Protein AF-A0A1Q5JN32-F1 (afdb_monomer_lite)

Foldseek 3Di:
DPVLVVVLVVLVVVLVVLVPDQLPDPDPCSVVSVVVSVVSNCCSVVAPNVCSVPVPDDHDDDPPDDPPPCPPD

Structure (mmCIF, N/CA/C/O backbone):
data_AF-A0A1Q5JN32-F1
#
_entry.id   AF-A0A1Q5JN32-F1
#
loop_
_atom_site.group_PDB
_atom_site.id
_atom_site.type_symbol
_atom_site.label_atom_id
_atom_site.label_alt_id
_atom_site.label_comp_id
_atom_site.label_asym_id
_atom_site.label_entity_id
_atom_site.label_seq_id
_atom_site.pdbx_PDB_ins_code
_atom_site.Cartn_x
_atom_site.Cartn_y
_atom_site.Cartn_z
_atom_site.occupancy
_atom_site.B_iso_or_equiv
_atom_site.auth_seq_id
_atom_site.auth_comp_id
_atom_site.auth_asym_id
_atom_site.auth_atom_id
_atom_site.pdbx_PDB_model_num
ATOM 1 N N . MET A 1 1 ? 17.353 -16.396 -16.679 1.00 53.66 1 MET A N 1
ATOM 2 C CA . MET A 1 1 ? 16.180 -16.048 -15.852 1.00 53.66 1 MET A CA 1
ATOM 3 C C . MET A 1 1 ? 16.070 -14.544 -15.856 1.00 53.66 1 MET A C 1
ATOM 5 O O . MET A 1 1 ? 16.980 -13.890 -15.364 1.00 53.66 1 MET A O 1
ATOM 9 N N . ASP A 1 2 ? 15.034 -14.010 -16.490 1.00 69.00 2 ASP A N 1
ATOM 10 C CA . ASP A 1 2 ? 14.82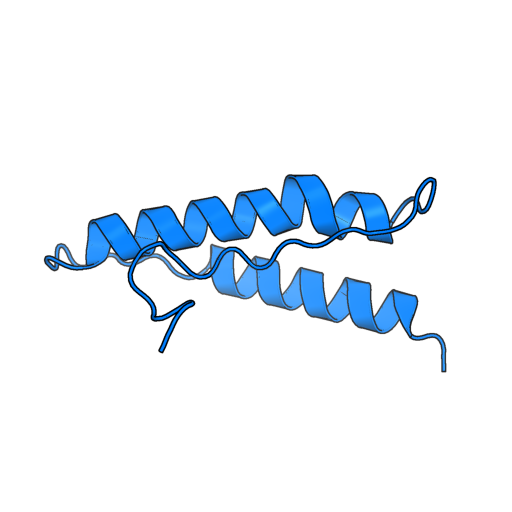9 -12.567 -16.556 1.00 69.00 2 ASP A CA 1
ATOM 11 C C . ASP A 1 2 ? 14.2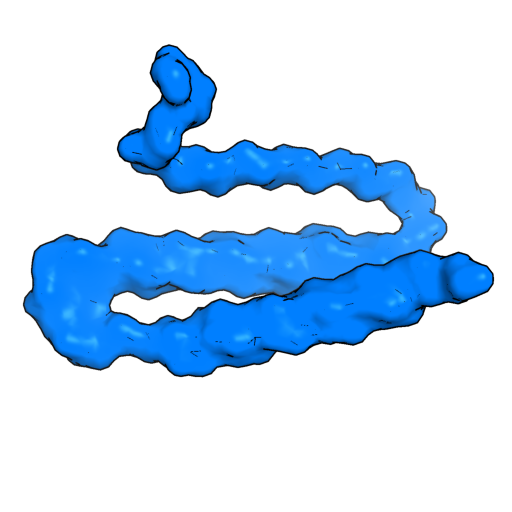08 -12.113 -15.227 1.00 69.00 2 ASP A C 1
ATOM 13 O O . ASP A 1 2 ? 13.036 -12.356 -14.947 1.00 69.00 2 ASP A O 1
ATOM 17 N N . VAL A 1 3 ? 15.031 -11.540 -14.347 1.00 76.81 3 VAL A N 1
ATOM 18 C CA . VAL A 1 3 ? 14.650 -11.198 -12.961 1.00 76.81 3 VAL A CA 1
ATOM 19 C C . VAL A 1 3 ? 13.668 -10.022 -12.921 1.00 76.81 3 VAL A C 1
ATOM 21 O O . VAL A 1 3 ? 12.878 -9.880 -11.991 1.00 76.81 3 VAL A O 1
ATOM 24 N N . ARG A 1 4 ? 13.695 -9.163 -13.943 1.00 77.19 4 ARG A N 1
ATOM 25 C CA . ARG A 1 4 ? 12.933 -7.911 -13.973 1.00 77.19 4 ARG A CA 1
ATOM 26 C C . ARG A 1 4 ? 11.424 -8.113 -14.164 1.00 77.19 4 ARG A C 1
ATOM 28 O O . ARG A 1 4 ? 10.687 -7.547 -13.358 1.00 77.19 4 ARG A O 1
ATOM 35 N N . PRO A 1 5 ? 10.946 -8.910 -15.141 1.00 83.19 5 PRO A N 1
ATOM 36 C CA . PRO A 1 5 ? 9.525 -9.246 -15.240 1.00 83.19 5 PRO A CA 1
ATOM 37 C C . PRO A 1 5 ? 8.995 -9.879 -13.949 1.00 83.19 5 PRO A C 1
ATOM 39 O O . PRO A 1 5 ? 7.994 -9.428 -13.409 1.00 83.19 5 PRO A O 1
ATOM 42 N N . GLN A 1 6 ? 9.745 -10.827 -13.375 1.00 87.12 6 GLN A N 1
ATOM 43 C CA . GLN A 1 6 ? 9.368 -11.498 -12.126 1.00 87.12 6 GLN A CA 1
ATOM 44 C C . GLN A 1 6 ? 9.249 -10.524 -10.944 1.00 87.12 6 GLN A C 1
ATOM 46 O O . GLN A 1 6 ? 8.337 -10.644 -10.124 1.00 87.12 6 GLN A O 1
ATOM 51 N N . LEU A 1 7 ? 10.149 -9.540 -10.851 1.00 87.56 7 LEU A N 1
ATOM 52 C CA . LEU A 1 7 ? 10.091 -8.501 -9.825 1.00 87.56 7 LEU A CA 1
ATOM 53 C C . LEU A 1 7 ? 8.890 -7.566 -10.025 1.00 87.56 7 LEU A C 1
ATOM 55 O O . LEU A 1 7 ? 8.212 -7.235 -9.052 1.00 87.56 7 LEU A O 1
ATOM 59 N N . LEU A 1 8 ? 8.608 -7.164 -11.268 1.00 89.25 8 LEU A N 1
ATOM 60 C CA . LEU A 1 8 ? 7.453 -6.327 -11.592 1.00 89.25 8 LEU A CA 1
ATOM 61 C C . LEU A 1 8 ? 6.139 -7.038 -11.247 1.00 89.25 8 LEU A C 1
ATOM 63 O O . LEU A 1 8 ? 5.267 -6.434 -10.619 1.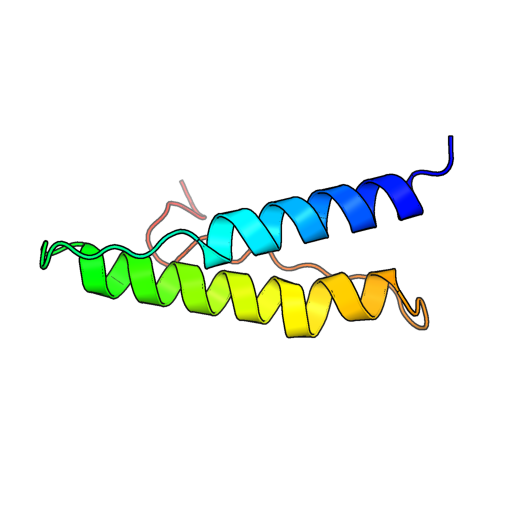00 89.25 8 LEU A O 1
ATOM 67 N N . ASP A 1 9 ? 6.024 -8.321 -11.586 1.00 90.94 9 ASP A N 1
ATOM 68 C CA . ASP A 1 9 ? 4.857 -9.147 -11.271 1.00 90.94 9 ASP A CA 1
ATOM 69 C C . ASP A 1 9 ? 4.683 -9.299 -9.756 1.00 90.94 9 ASP A C 1
ATOM 71 O O . ASP A 1 9 ? 3.593 -9.106 -9.215 1.00 90.94 9 ASP A O 1
ATOM 75 N N . THR A 1 10 ? 5.779 -9.573 -9.044 1.00 91.75 10 THR A N 1
ATOM 76 C CA . THR A 1 10 ? 5.769 -9.740 -7.585 1.00 91.75 10 THR A CA 1
ATOM 77 C C . THR A 1 10 ? 5.345 -8.457 -6.871 1.00 91.75 10 THR A C 1
ATOM 79 O O . THR A 1 10 ? 4.521 -8.504 -5.955 1.00 91.75 10 THR A O 1
ATOM 82 N N . LEU A 1 11 ? 5.873 -7.302 -7.285 1.00 92.31 11 LEU A N 1
ATOM 83 C CA . LEU A 1 11 ? 5.523 -6.013 -6.686 1.00 92.31 11 LEU A CA 1
ATOM 84 C C . LEU A 1 11 ? 4.103 -5.575 -7.042 1.00 92.31 11 LEU A C 1
ATOM 86 O O . LEU A 1 11 ? 3.419 -5.015 -6.188 1.00 92.31 11 LEU A O 1
ATOM 90 N N . SER A 1 12 ? 3.632 -5.887 -8.249 1.00 93.12 12 SER A N 1
ATOM 91 C CA . SER A 1 12 ? 2.239 -5.646 -8.639 1.00 93.12 12 SER A CA 1
ATOM 92 C C . SER A 1 12 ? 1.284 -6.488 -7.780 1.00 93.12 12 SER A C 1
ATOM 94 O O . SER A 1 12 ? 0.343 -5.960 -7.191 1.00 93.12 12 SER A O 1
ATOM 96 N N . ALA A 1 13 ? 1.595 -7.772 -7.576 1.00 94.50 13 ALA A N 1
ATOM 97 C CA . ALA A 1 13 ? 0.820 -8.646 -6.694 1.00 94.50 13 ALA A CA 1
ATOM 98 C C . ALA A 1 13 ? 0.864 -8.207 -5.217 1.00 94.50 13 ALA A C 1
ATOM 100 O O . ALA A 1 13 ? -0.112 -8.377 -4.482 1.00 94.50 13 ALA A O 1
ATOM 101 N N . LEU A 1 14 ? 1.991 -7.660 -4.748 1.00 92.31 14 LEU A N 1
ATOM 102 C CA . LEU A 1 14 ? 2.093 -7.070 -3.410 1.00 92.31 14 LEU A CA 1
ATOM 103 C C . LEU A 1 14 ? 1.187 -5.840 -3.286 1.00 92.31 14 LEU A C 1
ATOM 105 O O . LEU A 1 14 ? 0.417 -5.746 -2.330 1.00 92.31 14 LEU A O 1
ATOM 109 N N . ARG A 1 15 ? 1.251 -4.933 -4.263 1.00 94.06 15 ARG A N 1
ATOM 110 C CA . ARG A 1 15 ? 0.435 -3.718 -4.322 1.00 94.06 15 ARG A CA 1
ATOM 111 C C . ARG A 1 15 ? -1.051 -4.044 -4.220 1.00 94.06 15 ARG A C 1
ATOM 113 O O . ARG A 1 15 ? -1.749 -3.455 -3.396 1.00 94.06 15 ARG A O 1
ATOM 120 N N . ASP A 1 16 ? -1.525 -5.029 -4.977 1.00 95.75 16 ASP A N 1
ATOM 121 C CA . ASP A 1 16 ? -2.936 -5.429 -4.958 1.00 95.75 16 ASP A CA 1
ATOM 122 C C . ASP A 1 16 ? -3.374 -5.994 -3.601 1.00 95.75 16 ASP A C 1
ATOM 124 O O . ASP A 1 16 ? -4.451 -5.664 -3.095 1.00 95.75 16 ASP A O 1
ATOM 128 N N . ARG A 1 17 ? -2.516 -6.789 -2.951 1.00 94.75 17 ARG A N 1
ATOM 129 C CA . ARG A 1 17 ? -2.779 -7.312 -1.600 1.00 94.75 17 ARG A CA 1
ATOM 130 C C . ARG A 1 17 ? -2.844 -6.203 -0.553 1.00 94.75 17 ARG A C 1
ATOM 132 O O . ARG A 1 17 ? -3.720 -6.233 0.309 1.00 94.75 17 ARG A O 1
ATOM 139 N N . VAL A 1 18 ? -1.952 -5.215 -0.631 1.00 93.56 18 VAL A N 1
ATOM 140 C CA . VAL A 1 18 ? -1.960 -4.048 0.265 1.00 93.56 18 VAL A CA 1
ATOM 141 C C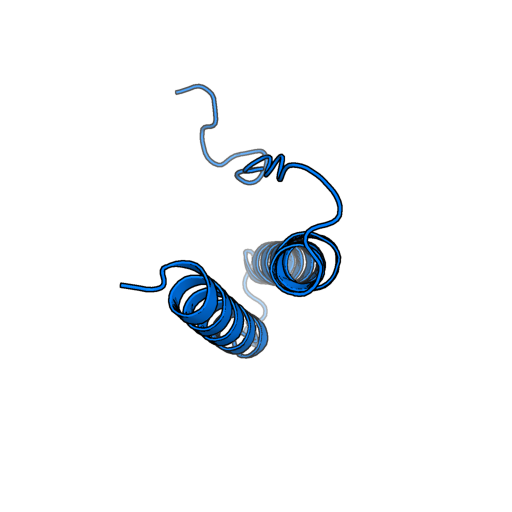 . VAL A 1 18 ? -3.213 -3.200 0.027 1.00 93.56 18 VAL A C 1
ATOM 143 O O . VAL A 1 18 ? -3.877 -2.798 0.983 1.00 93.56 18 VAL A O 1
ATOM 146 N N . ALA A 1 19 ? -3.603 -2.989 -1.233 1.00 93.38 19 ALA A N 1
ATOM 147 C CA . ALA A 1 19 ? -4.815 -2.253 -1.585 1.00 93.38 19 ALA A CA 1
ATOM 148 C C . ALA A 1 19 ? -6.083 -2.910 -1.016 1.00 93.38 19 ALA A C 1
ATOM 150 O O . ALA A 1 19 ? -6.998 -2.206 -0.579 1.00 93.38 19 ALA A O 1
ATOM 151 N N . ALA A 1 20 ? -6.110 -4.245 -0.957 1.00 95.25 20 ALA A N 1
ATOM 152 C CA . ALA A 1 20 ? -7.216 -5.020 -0.404 1.00 95.25 20 ALA A CA 1
ATOM 153 C C . ALA A 1 20 ? -7.333 -4.964 1.137 1.00 95.25 20 ALA A C 1
ATOM 155 O O . ALA A 1 20 ? -8.383 -5.323 1.675 1.00 95.25 20 ALA A O 1
ATOM 156 N N . ALA A 1 21 ? -6.316 -4.497 1.869 1.00 91.31 21 ALA A N 1
ATOM 157 C CA . ALA A 1 21 ? -6.351 -4.422 3.332 1.00 91.31 21 ALA A CA 1
ATOM 158 C C . ALA A 1 21 ? -7.197 -3.227 3.830 1.00 91.31 21 ALA A C 1
ATOM 160 O O . ALA A 1 21 ? -6.744 -2.089 3.837 1.00 91.31 21 ALA A O 1
ATOM 161 N N . ARG A 1 22 ? -8.448 -3.454 4.263 1.00 85.56 22 ARG A N 1
ATOM 162 C CA . ARG A 1 22 ? -9.413 -2.354 4.525 1.00 85.56 22 ARG A CA 1
ATOM 163 C C . ARG A 1 22 ? -9.551 -1.855 5.971 1.00 85.56 22 ARG A C 1
ATOM 165 O O . ARG A 1 22 ? -10.186 -0.827 6.174 1.00 85.56 22 ARG A O 1
ATOM 172 N N . PHE A 1 23 ? -9.007 -2.545 6.975 1.00 87.75 23 PHE A N 1
ATOM 173 C CA . PHE A 1 23 ? -9.098 -2.170 8.405 1.00 87.75 23 PHE A CA 1
ATOM 174 C C . PHE A 1 23 ? -10.474 -1.591 8.843 1.00 87.75 23 PHE A C 1
ATOM 176 O O . PHE A 1 23 ? -10.537 -0.443 9.298 1.00 87.75 23 PHE A O 1
ATOM 183 N N . PRO A 1 24 ? -11.593 -2.329 8.680 1.00 87.50 24 PRO A N 1
ATOM 184 C CA . PRO A 1 24 ? -12.944 -1.780 8.854 1.00 87.50 24 PRO A CA 1
ATOM 185 C C . PRO A 1 24 ? -13.334 -1.541 10.320 1.00 87.50 24 PRO A C 1
ATOM 187 O O . PRO A 1 24 ? -14.152 -0.669 10.601 1.00 87.50 24 PRO A O 1
ATOM 190 N N . LEU A 1 25 ? -12.744 -2.285 11.259 1.00 90.38 25 LEU A N 1
ATOM 191 C CA . LEU A 1 25 ? -13.051 -2.160 12.683 1.00 90.38 25 LEU A CA 1
ATOM 192 C C . LEU A 1 25 ? -12.395 -0.895 13.269 1.00 90.38 25 LEU A C 1
ATOM 194 O O . LEU A 1 25 ? -11.197 -0.695 13.050 1.00 90.38 25 LEU A O 1
ATOM 198 N N . PRO A 1 26 ? -13.123 -0.063 14.040 1.00 85.94 26 PRO A N 1
ATOM 199 C CA . PRO A 1 26 ? -12.602 1.169 14.635 1.00 85.94 26 PRO A CA 1
ATOM 200 C C . PRO A 1 26 ? -11.770 0.878 15.896 1.00 85.94 26 PRO A C 1
ATOM 202 O O . PRO A 1 26 ? -12.068 1.340 16.993 1.00 85.94 26 PRO A O 1
ATOM 205 N N . LEU A 1 27 ? -10.725 0.067 15.748 1.00 92.81 27 LEU A N 1
ATOM 206 C CA . LEU A 1 27 ? -9.769 -0.224 16.814 1.00 92.81 27 LEU A CA 1
ATOM 207 C C . LEU A 1 27 ? -8.760 0.924 16.935 1.00 92.81 27 LEU A C 1
ATOM 209 O O . LEU A 1 27 ? -8.471 1.600 15.948 1.00 92.81 27 LEU A O 1
ATOM 213 N N . ALA A 1 28 ? -8.146 1.097 18.108 1.00 89.38 28 ALA A N 1
ATOM 214 C CA . ALA A 1 28 ? -7.145 2.146 18.345 1.00 89.38 28 ALA A CA 1
ATOM 215 C C . ALA A 1 28 ? -5.986 2.137 17.321 1.00 89.38 28 ALA A C 1
ATOM 217 O O . ALA A 1 28 ? -5.452 3.185 16.969 1.00 89.38 28 ALA A O 1
ATOM 218 N N . GLY A 1 29 ? -5.624 0.962 16.791 1.00 89.62 29 GLY A N 1
ATOM 219 C CA . GLY A 1 29 ? -4.598 0.818 15.753 1.00 89.62 29 GLY A CA 1
ATOM 220 C C . GLY A 1 29 ? -5.076 1.051 14.313 1.00 89.62 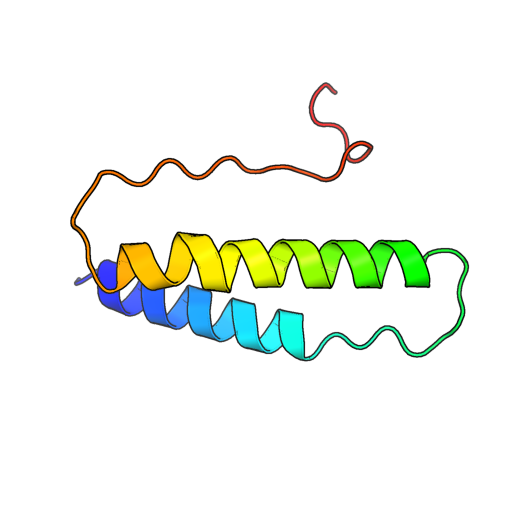29 GLY A C 1
ATOM 221 O O . GLY A 1 29 ? -4.242 1.145 13.413 1.00 89.62 29 GLY A O 1
ATOM 222 N N . ALA A 1 30 ? -6.385 1.147 14.064 1.00 90.12 30 ALA A N 1
ATOM 223 C CA . ALA A 1 30 ? -6.941 1.227 12.714 1.00 90.12 30 ALA A CA 1
ATOM 224 C C . ALA A 1 30 ? -6.533 2.501 11.948 1.00 90.12 30 ALA A C 1
ATOM 226 O O . ALA A 1 30 ? -6.165 2.368 10.781 1.00 90.12 30 ALA A O 1
ATOM 227 N N . PRO A 1 31 ? -6.509 3.710 12.552 1.00 90.31 31 PRO A N 1
ATOM 228 C CA . PRO A 1 31 ? -6.025 4.907 11.863 1.00 90.31 31 PRO A CA 1
ATOM 229 C C . PRO A 1 31 ? -4.569 4.769 11.402 1.00 90.31 31 PRO A C 1
ATOM 231 O O . PRO A 1 31 ? -4.262 5.045 10.245 1.00 90.31 31 PRO A O 1
ATOM 234 N N . ARG A 1 32 ? -3.688 4.253 12.273 1.00 88.62 32 ARG A N 1
ATOM 235 C CA . ARG A 1 32 ? -2.273 4.022 11.941 1.00 88.62 32 ARG A CA 1
ATOM 236 C C . ARG A 1 32 ? -2.112 2.975 10.840 1.00 88.62 32 ARG A C 1
ATOM 238 O O . ARG A 1 32 ? -1.314 3.154 9.932 1.00 88.62 32 ARG A O 1
ATOM 245 N N . ALA A 1 33 ? -2.882 1.891 10.899 1.00 88.38 33 ALA A N 1
ATOM 246 C CA . ALA A 1 33 ? -2.824 0.835 9.894 1.00 88.38 33 ALA A CA 1
ATOM 247 C C . ALA A 1 33 ? -3.286 1.314 8.505 1.00 88.38 33 ALA A C 1
ATOM 249 O O . ALA A 1 33 ? -2.679 0.950 7.499 1.00 88.38 33 ALA A O 1
ATOM 250 N N . ARG A 1 34 ? -4.316 2.172 8.448 1.00 91.50 34 ARG A N 1
ATOM 251 C CA . ARG A 1 34 ? -4.764 2.818 7.204 1.00 91.50 34 ARG A CA 1
ATOM 252 C C . ARG A 1 34 ? -3.694 3.757 6.645 1.00 91.50 34 ARG A C 1
ATOM 254 O O . ARG A 1 34 ? -3.361 3.621 5.476 1.00 91.50 34 ARG A O 1
ATOM 261 N N . ALA A 1 35 ? -3.103 4.607 7.490 1.00 91.56 35 ALA A N 1
ATOM 262 C CA . ALA A 1 35 ? -2.021 5.507 7.087 1.00 91.56 35 ALA A CA 1
ATOM 263 C C . ALA A 1 35 ? -0.812 4.745 6.515 1.00 91.56 35 ALA A C 1
ATOM 265 O O . ALA A 1 35 ? -0.349 5.063 5.426 1.00 91.56 35 ALA A O 1
ATOM 266 N N . ASN A 1 36 ? -0.365 3.679 7.189 1.00 89.12 36 ASN A N 1
ATOM 267 C CA . ASN A 1 36 ? 0.737 2.843 6.706 1.00 89.12 36 ASN A CA 1
ATOM 268 C C . ASN A 1 36 ? 0.412 2.159 5.368 1.00 89.12 36 ASN A C 1
ATOM 270 O O . ASN A 1 36 ? 1.285 2.018 4.515 1.00 89.12 36 ASN A O 1
ATOM 274 N N . ARG A 1 37 ? -0.836 1.702 5.181 1.00 92.06 37 ARG A N 1
ATOM 275 C CA . ARG A 1 37 ? -1.288 1.146 3.898 1.00 92.06 37 ARG A CA 1
ATOM 276 C C . ARG A 1 37 ? -1.196 2.195 2.794 1.00 92.06 37 ARG A C 1
ATOM 278 O O . ARG A 1 37 ? -0.692 1.877 1.723 1.00 92.06 37 ARG A O 1
ATOM 285 N N . ASP A 1 38 ? -1.696 3.400 3.041 1.00 93.00 38 ASP A N 1
ATOM 286 C CA . ASP A 1 38 ? -1.734 4.454 2.029 1.00 93.00 38 ASP A CA 1
ATOM 287 C C . ASP A 1 38 ? -0.312 4.927 1.670 1.00 93.00 38 ASP A C 1
ATOM 289 O O . ASP A 1 38 ? -0.004 5.077 0.490 1.00 93.00 38 ASP A O 1
ATOM 293 N N . GLU A 1 39 ? 0.589 5.047 2.654 1.00 91.19 39 GLU A N 1
ATOM 294 C CA . GLU A 1 39 ? 2.014 5.350 2.435 1.00 91.19 39 GLU A CA 1
ATOM 295 C C . GLU A 1 39 ? 2.709 4.274 1.585 1.00 91.19 39 GLU A C 1
ATOM 297 O O . GLU A 1 39 ? 3.424 4.586 0.631 1.00 91.19 39 GLU A O 1
ATOM 302 N N . LEU A 1 40 ? 2.464 2.994 1.885 1.00 89.69 40 LEU A N 1
ATOM 303 C CA . LEU A 1 40 ? 3.048 1.888 1.130 1.00 89.69 40 LEU A CA 1
ATOM 304 C C . LEU A 1 40 ? 2.529 1.837 -0.314 1.00 89.69 40 LEU A C 1
ATOM 306 O O . LEU A 1 40 ? 3.301 1.562 -1.234 1.00 89.69 40 LEU A O 1
ATOM 310 N N . LEU A 1 41 ? 1.237 2.108 -0.526 1.00 93.12 41 LEU A N 1
ATOM 311 C CA . LEU A 1 41 ? 0.663 2.198 -1.869 1.00 93.12 41 LEU A CA 1
ATOM 312 C C . LEU A 1 41 ? 1.275 3.352 -2.659 1.00 93.12 41 LEU A C 1
ATOM 314 O O . LEU A 1 41 ? 1.679 3.130 -3.796 1.00 93.12 41 LEU A O 1
ATOM 318 N N . ALA A 1 42 ? 1.421 4.532 -2.049 1.00 90.56 42 ALA A N 1
ATOM 319 C CA . ALA A 1 42 ? 2.077 5.673 -2.685 1.00 90.56 42 ALA A CA 1
ATOM 320 C C . ALA A 1 42 ? 3.523 5.336 -3.084 1.00 90.56 42 ALA A C 1
ATOM 322 O O . ALA A 1 42 ? 3.937 5.583 -4.210 1.00 90.56 42 ALA A O 1
ATOM 323 N N . GLN A 1 43 ? 4.294 4.668 -2.219 1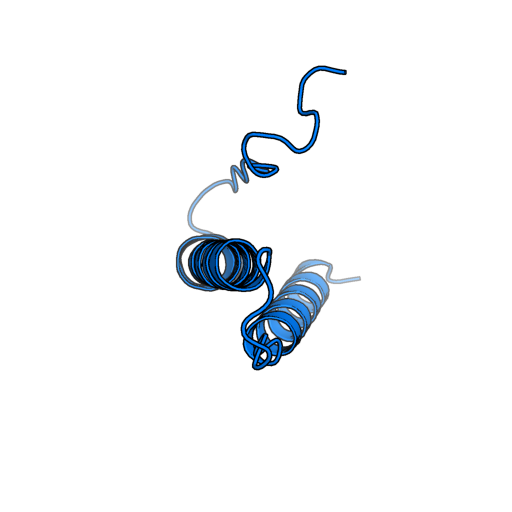.00 88.94 43 GLN A N 1
ATOM 324 C CA . GLN A 1 43 ? 5.664 4.274 -2.562 1.00 88.94 43 GLN A CA 1
ATOM 325 C C . GLN A 1 43 ? 5.725 3.274 -3.734 1.00 88.94 43 GLN A C 1
ATOM 327 O O . GLN A 1 43 ? 6.609 3.363 -4.594 1.00 88.94 43 GLN A O 1
ATOM 332 N N . LEU A 1 44 ? 4.803 2.308 -3.774 1.00 90.94 44 LEU A N 1
ATOM 333 C CA . LEU A 1 44 ? 4.730 1.327 -4.857 1.00 90.94 44 LEU A CA 1
ATOM 334 C C . LEU A 1 44 ? 4.316 1.979 -6.182 1.00 90.94 44 LEU A C 1
ATOM 336 O O . LEU A 1 44 ? 4.983 1.750 -7.194 1.00 90.94 44 LEU A O 1
ATOM 340 N N . ASP A 1 45 ? 3.266 2.800 -6.158 1.00 90.88 45 ASP A N 1
ATOM 341 C CA . ASP A 1 45 ? 2.652 3.397 -7.344 1.00 90.88 45 ASP A CA 1
ATOM 342 C C . ASP A 1 45 ? 3.470 4.592 -7.885 1.00 90.88 45 ASP A C 1
ATOM 344 O O . ASP A 1 45 ? 3.634 4.699 -9.100 1.00 90.88 45 ASP A O 1
ATOM 348 N N . ASP A 1 46 ? 4.062 5.426 -7.021 1.00 88.62 46 ASP A N 1
ATOM 349 C CA . ASP A 1 46 ? 4.739 6.673 -7.427 1.00 88.62 46 ASP A CA 1
ATOM 350 C C . ASP A 1 46 ? 6.248 6.502 -7.653 1.00 88.62 46 ASP A C 1
ATOM 352 O O . ASP A 1 46 ? 6.882 7.286 -8.368 1.00 88.62 46 ASP A O 1
ATOM 356 N N . TYR A 1 47 ? 6.861 5.485 -7.036 1.00 84.31 47 TYR A N 1
ATOM 357 C CA . TYR A 1 47 ? 8.314 5.315 -7.071 1.00 84.31 47 TYR A CA 1
ATOM 358 C C . TYR A 1 47 ? 8.761 3.995 -7.697 1.00 84.31 47 TYR A C 1
ATOM 360 O O . TYR A 1 47 ? 9.548 4.022 -8.648 1.00 84.31 47 TYR A O 1
ATOM 368 N N . LEU A 1 48 ? 8.304 2.853 -7.170 1.00 85.06 48 LEU A N 1
ATOM 369 C CA . LEU A 1 48 ? 8.876 1.542 -7.504 1.00 85.06 48 LEU A CA 1
ATOM 370 C C . LEU A 1 48 ? 8.381 0.990 -8.848 1.00 85.06 48 LEU A C 1
ATOM 372 O O . LEU A 1 48 ? 9.203 0.633 -9.694 1.00 85.06 48 LEU A O 1
ATOM 376 N N . LEU A 1 49 ? 7.063 0.935 -9.068 1.00 88.44 49 LEU A N 1
ATOM 377 C CA . LEU A 1 49 ? 6.491 0.402 -10.309 1.00 88.44 49 LEU A CA 1
ATOM 378 C C . LEU A 1 49 ? 6.851 1.246 -11.545 1.00 88.44 49 LEU A C 1
ATOM 380 O O . LEU A 1 49 ? 7.257 0.646 -12.543 1.00 88.44 49 LEU A O 1
ATOM 384 N N . PRO A 1 50 ? 6.786 2.596 -11.517 1.00 87.69 50 PRO A N 1
ATOM 385 C CA . PRO A 1 50 ? 7.179 3.413 -12.667 1.00 87.69 50 PRO A CA 1
ATOM 386 C C . PRO A 1 50 ? 8.641 3.192 -13.067 1.00 87.69 50 PRO A C 1
ATOM 388 O O . PRO A 1 50 ? 8.940 2.983 -14.240 1.00 87.69 50 PRO A O 1
ATOM 391 N N . ARG A 1 51 ? 9.559 3.140 -12.092 1.00 82.31 51 ARG A N 1
ATOM 392 C CA . ARG A 1 51 ? 10.997 2.972 -12.361 1.00 82.31 51 ARG A CA 1
ATOM 393 C C . ARG A 1 51 ? 11.377 1.570 -12.844 1.00 82.31 51 ARG A C 1
ATOM 395 O O . ARG A 1 51 ? 12.374 1.419 -13.543 1.00 82.31 51 ARG A O 1
ATOM 402 N N . LEU A 1 52 ? 10.611 0.540 -12.477 1.00 82.38 52 LEU A N 1
ATOM 403 C CA . LEU A 1 52 ? 10.814 -0.819 -12.993 1.00 82.38 52 LEU A CA 1
ATOM 404 C C . LEU A 1 52 ? 10.273 -1.003 -14.414 1.00 82.38 52 LEU A C 1
ATOM 406 O O . LEU A 1 52 ? 10.791 -1.848 -15.147 1.00 82.38 52 LEU A O 1
ATOM 410 N N . ARG A 1 53 ? 9.257 -0.221 -14.796 1.00 83.81 53 ARG A N 1
ATOM 411 C CA . ARG A 1 53 ? 8.693 -0.196 -16.152 1.00 83.81 53 ARG A CA 1
ATOM 412 C C . ARG A 1 53 ? 9.564 0.606 -17.121 1.00 83.81 53 ARG A C 1
ATOM 414 O O . ARG A 1 53 ? 9.753 0.169 -18.251 1.00 83.81 53 ARG A O 1
ATOM 421 N N . GLU A 1 54 ? 10.137 1.720 -16.668 1.00 77.50 54 GLU A N 1
ATOM 422 C CA . GLU A 1 54 ? 10.943 2.631 -17.491 1.00 77.50 54 GLU A CA 1
ATOM 423 C C . GLU A 1 54 ? 12.290 2.948 -16.808 1.00 77.50 54 GLU A C 1
ATOM 425 O O . GLU A 1 54 ? 12.391 3.878 -16.001 1.00 77.50 54 GLU A O 1
ATOM 430 N N . PRO A 1 55 ? 13.359 2.176 -17.087 1.00 63.00 55 PRO A N 1
ATOM 431 C CA . PRO A 1 55 ? 14.624 2.292 -16.374 1.00 63.00 55 PRO A CA 1
ATOM 432 C C . PRO A 1 55 ? 15.479 3.424 -16.961 1.00 63.00 55 PRO A C 1
ATOM 434 O O . PRO A 1 55 ? 16.441 3.178 -17.682 1.00 63.00 55 PRO A O 1
ATOM 437 N N . ALA A 1 56 ? 15.135 4.677 -16.660 1.00 60.81 56 ALA A N 1
ATOM 438 C CA . ALA A 1 56 ? 15.952 5.834 -17.043 1.00 60.81 56 ALA A CA 1
ATOM 439 C C . ALA A 1 56 ? 17.008 6.221 -15.982 1.00 60.81 56 ALA A C 1
ATOM 441 O O . ALA A 1 56 ? 17.894 7.022 -16.271 1.00 60.81 56 ALA A O 1
ATOM 442 N N . ALA A 1 57 ? 16.948 5.671 -14.759 1.00 58.34 57 ALA A N 1
ATOM 443 C CA . ALA A 1 57 ? 17.867 6.026 -13.671 1.00 58.34 57 ALA A CA 1
ATOM 444 C C . ALA A 1 57 ? 18.039 4.901 -12.622 1.00 58.34 57 ALA A C 1
ATOM 446 O O . ALA A 1 57 ? 17.127 4.089 -12.445 1.00 58.34 57 ALA A O 1
ATOM 447 N N . PRO A 1 58 ? 19.179 4.849 -11.897 1.00 54.38 58 PRO A N 1
ATOM 448 C CA . PRO A 1 58 ? 19.410 3.886 -10.817 1.00 54.38 58 PRO A CA 1
ATOM 449 C C . PRO A 1 58 ? 18.364 4.002 -9.690 1.00 54.38 58 PRO A C 1
ATOM 451 O O . PRO A 1 58 ? 18.009 5.097 -9.253 1.00 54.38 58 PRO A O 1
ATOM 454 N N . LEU A 1 59 ? 17.870 2.852 -9.218 1.00 58.22 59 LEU A N 1
ATOM 455 C CA . LEU A 1 59 ? 16.889 2.732 -8.132 1.00 58.22 59 LEU A CA 1
ATOM 456 C C . LEU A 1 59 ? 17.557 2.992 -6.767 1.00 58.22 59 LEU A C 1
ATOM 458 O O . LEU A 1 59 ? 18.463 2.257 -6.385 1.00 58.22 59 LEU A O 1
ATOM 462 N N . LEU A 1 60 ? 17.071 3.974 -6.001 1.00 58.19 60 LEU A N 1
ATOM 463 C CA . LEU A 1 60 ? 17.426 4.184 -4.590 1.00 58.19 60 LEU A CA 1
ATOM 464 C C . LEU A 1 60 ? 16.165 4.011 -3.730 1.00 58.19 60 LEU A C 1
ATOM 466 O O . LEU A 1 60 ? 15.439 4.966 -3.469 1.00 58.19 60 LEU A O 1
ATOM 470 N N . ALA A 1 61 ? 15.877 2.785 -3.297 1.00 60.53 61 ALA A N 1
ATOM 471 C CA . ALA A 1 61 ? 14.757 2.530 -2.395 1.00 60.53 61 ALA A CA 1
ATOM 472 C C . ALA A 1 61 ? 15.191 2.757 -0.938 1.00 60.53 61 ALA A C 1
ATOM 474 O O . ALA A 1 61 ? 16.002 2.007 -0.397 1.00 60.53 61 ALA A O 1
ATOM 475 N N . VAL A 1 62 ? 14.636 3.779 -0.286 1.00 57.44 62 VAL A N 1
ATOM 476 C CA . VAL A 1 62 ? 14.754 3.952 1.167 1.00 57.44 62 VAL A CA 1
ATOM 477 C C . VAL A 1 62 ? 13.619 3.174 1.828 1.00 57.44 62 VAL A C 1
ATOM 479 O O . VAL A 1 62 ? 12.447 3.513 1.664 1.00 57.44 62 VAL A O 1
ATOM 482 N N . VAL A 1 63 ? 13.951 2.131 2.593 1.00 55.19 63 VAL A N 1
ATOM 483 C CA . VAL A 1 63 ? 12.971 1.429 3.434 1.00 55.19 63 VAL A CA 1
ATOM 484 C C . VAL A 1 63 ? 12.753 2.250 4.707 1.00 55.19 63 VAL A C 1
ATOM 486 O O . VAL A 1 63 ? 13.502 2.195 5.691 1.00 55.19 63 VAL A O 1
ATOM 489 N N . GLY A 1 64 ? 11.720 3.084 4.669 1.00 51.09 64 GLY A N 1
ATOM 490 C CA . GLY A 1 64 ? 11.153 3.757 5.827 1.00 51.09 64 GLY A CA 1
ATOM 491 C C . GLY A 1 64 ? 10.315 2.785 6.650 1.00 51.09 64 GLY A C 1
ATOM 492 O O . GLY A 1 64 ? 9.103 2.778 6.525 1.00 51.09 64 GLY A O 1
ATOM 493 N N . GLY A 1 65 ? 10.926 1.946 7.494 1.00 49.78 65 GLY A N 1
ATOM 494 C CA . GLY A 1 65 ? 10.159 1.329 8.581 1.00 49.78 65 GLY A CA 1
ATOM 495 C C . GLY A 1 65 ? 9.516 2.443 9.409 1.00 49.78 65 GLY A C 1
ATOM 496 O O . GLY A 1 65 ? 10.227 3.393 9.755 1.00 49.78 65 GLY A O 1
ATOM 497 N N . SER A 1 66 ? 8.204 2.345 9.665 1.00 52.88 66 SER A N 1
ATOM 498 C CA . SER A 1 66 ? 7.421 3.358 10.382 1.00 52.88 66 SER A CA 1
ATOM 499 C C . SER A 1 66 ? 8.213 3.861 11.581 1.00 52.88 66 SER A C 1
ATOM 501 O O . SER A 1 66 ? 8.714 3.047 12.365 1.00 52.88 66 SER A O 1
ATOM 503 N N . THR A 1 67 ? 8.337 5.173 11.732 1.00 58.97 67 THR A N 1
ATOM 504 C CA . THR A 1 67 ? 8.809 5.795 12.969 1.00 58.97 67 THR A CA 1
ATOM 505 C C . THR A 1 67 ? 8.137 5.092 14.163 1.00 58.97 67 THR A C 1
ATOM 507 O O . THR A 1 67 ? 6.924 5.147 14.337 1.00 58.97 67 THR A O 1
ATOM 510 N N . GLY A 1 68 ? 8.924 4.309 14.916 1.00 43.69 68 GLY A N 1
ATOM 511 C CA . GLY A 1 68 ? 8.453 3.472 16.031 1.00 43.69 68 GLY A CA 1
ATOM 512 C C . GLY A 1 68 ? 8.567 1.944 15.878 1.00 43.69 68 GLY A C 1
ATOM 513 O O . GLY A 1 68 ? 8.238 1.246 16.829 1.00 43.69 68 GLY A O 1
ATOM 514 N N . ALA A 1 69 ? 9.046 1.400 14.750 1.00 50.00 69 ALA A N 1
ATOM 515 C CA . ALA A 1 69 ? 9.244 -0.052 14.564 1.00 50.00 69 ALA A CA 1
ATOM 516 C C . ALA A 1 69 ? 10.685 -0.553 14.821 1.00 50.00 69 ALA A C 1
ATOM 518 O O . ALA A 1 69 ? 11.011 -1.676 14.457 1.00 50.00 69 ALA A O 1
ATOM 519 N N . GLY A 1 70 ? 11.555 0.253 15.442 1.00 36.62 70 GLY A N 1
ATOM 520 C CA . GLY A 1 70 ? 12.904 -0.202 15.812 1.00 36.62 70 GLY A CA 1
ATOM 521 C C . GLY A 1 70 ? 13.959 -0.096 14.706 1.00 36.62 70 GLY A C 1
ATOM 522 O O . GLY A 1 70 ? 14.790 -0.978 14.559 1.00 36.62 70 GLY A O 1
ATOM 523 N N . LYS A 1 71 ? 14.022 1.014 13.957 1.00 56.94 71 LYS A N 1
ATOM 524 C CA . LYS A 1 71 ? 15.185 1.311 13.087 1.00 56.94 71 LYS A CA 1
ATOM 525 C C . LYS A 1 71 ? 16.438 1.789 13.855 1.00 56.94 71 LYS A C 1
ATOM 527 O O . LYS A 1 71 ? 17.197 2.589 13.319 1.00 56.94 71 LYS A O 1
ATOM 532 N N . SER A 1 72 ? 16.639 1.350 15.103 1.00 42.56 72 SER A N 1
ATOM 533 C CA . SER A 1 72 ? 17.846 1.595 15.928 1.00 42.56 72 SER A CA 1
ATOM 534 C C . SER A 1 72 ? 17.908 0.709 17.193 1.00 42.56 72 SER A C 1
ATOM 536 O O . SER A 1 72 ? 18.488 1.113 18.200 1.00 42.56 72 SER A O 1
ATOM 538 N N . THR A 1 73 ? 17.311 -0.487 17.193 1.00 40.25 73 THR A N 1
ATOM 539 C CA . THR A 1 73 ? 17.593 -1.503 18.226 1.00 40.25 73 THR A CA 1
ATOM 540 C C . THR A 1 73 ? 17.655 -2.873 17.586 1.00 40.25 73 THR A C 1
ATOM 542 O O . THR A 1 73 ? 16.771 -3.143 16.744 1.00 40.25 73 THR A O 1
#

Radius of gyration: 14.66 Å; chains: 1; bounding box: 32×23×36 Å

Sequence (73 aa):
MDVRPQLLDTLSALRDRVAAARFPLPLAGAPRARANRDELLAQLDDYLLPRLREPAAPLLAVVGGSTGAGKST

pLDDT: mean 78.97, std 16.89, range [36.62, 95.75]

Secondary structure (DSSP, 8-state):
--HHHHHHHHHHHHHHHHHT----S--TTHHHHHHHHHHHHHHIIIIIHHHHHS-SS---------TTS-TT-